Protein AF-H3ZJ73-F1 (afdb_monomer_lite)

Radius of gyration: 13.57 Å; chains: 1; bounding box: 31×25×42 Å

Structure (mmCIF, N/CA/C/O backbone):
data_AF-H3ZJ73-F1
#
_entry.id   AF-H3ZJ73-F1
#
loop_
_atom_site.group_PDB
_atom_site.id
_atom_site.type_symbol
_atom_site.label_atom_i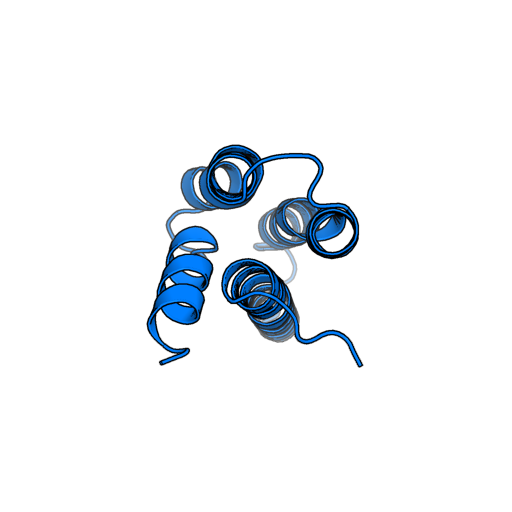d
_atom_site.label_alt_id
_atom_site.label_comp_id
_atom_site.label_asym_id
_atom_site.label_entity_id
_atom_site.label_seq_id
_atom_site.pdbx_PDB_ins_code
_atom_site.Cartn_x
_atom_site.Cartn_y
_atom_site.Cartn_z
_atom_site.occupancy
_atom_site.B_iso_or_equiv
_atom_site.auth_seq_id
_atom_site.auth_comp_id
_atom_site.auth_asym_id
_atom_site.auth_atom_id
_atom_site.pdbx_PDB_model_num
ATOM 1 N N . MET A 1 1 ? 0.640 2.224 26.859 1.00 48.12 1 MET A N 1
ATOM 2 C CA . MET A 1 1 ? 0.842 2.274 25.396 1.00 48.12 1 MET A CA 1
ATOM 3 C C . MET A 1 1 ? -0.518 2.076 24.769 1.00 48.12 1 MET A C 1
ATOM 5 O O . MET A 1 1 ? -1.172 1.108 25.135 1.00 48.12 1 MET A O 1
ATOM 9 N N . ASN A 1 2 ? -0.973 3.001 23.925 1.00 68.44 2 ASN A N 1
ATOM 10 C CA . ASN A 1 2 ? -2.216 2.795 23.186 1.00 68.44 2 ASN A CA 1
ATOM 11 C C . ASN A 1 2 ? -1.966 1.717 22.132 1.00 68.44 2 ASN A C 1
ATOM 13 O O . ASN A 1 2 ? -1.007 1.807 21.369 1.00 68.44 2 ASN A O 1
ATOM 17 N N . GLN A 1 3 ? -2.792 0.678 22.150 1.00 84.31 3 GLN A N 1
ATOM 18 C CA . GLN A 1 3 ? -2.772 -0.374 21.146 1.00 84.31 3 GLN A CA 1
ATOM 19 C C . GLN A 1 3 ? -3.321 0.197 19.833 1.00 84.31 3 GLN A C 1
ATOM 21 O O . GLN A 1 3 ? -4.336 0.894 19.848 1.00 84.31 3 GLN A O 1
ATOM 26 N N . LEU A 1 4 ? -2.638 -0.069 18.718 1.00 89.75 4 LEU A N 1
ATOM 27 C CA . LEU A 1 4 ? -3.117 0.311 17.388 1.00 89.75 4 LEU A CA 1
ATOM 28 C C . LEU A 1 4 ? -4.409 -0.444 17.060 1.00 89.75 4 LEU A C 1
ATOM 30 O O . LEU A 1 4 ? -4.582 -1.600 17.455 1.00 89.75 4 LEU A O 1
ATOM 34 N N . SER A 1 5 ? -5.298 0.191 16.300 1.00 93.38 5 SER A N 1
ATOM 35 C CA . SER A 1 5 ? -6.453 -0.493 15.727 1.00 93.38 5 SER A CA 1
ATOM 36 C C . SER A 1 5 ? -6.011 -1.558 14.712 1.00 93.38 5 SER A C 1
ATOM 38 O O . SER A 1 5 ? -4.873 -1.554 14.221 1.00 93.38 5 SER A O 1
ATOM 40 N N . LYS A 1 6 ? -6.924 -2.476 14.364 1.00 94.00 6 LYS A N 1
ATOM 41 C CA . LYS A 1 6 ? -6.670 -3.468 13.306 1.00 94.00 6 LYS A CA 1
ATOM 42 C C . LYS A 1 6 ? -6.379 -2.793 11.966 1.00 94.00 6 LYS A C 1
ATOM 44 O O . LYS A 1 6 ? -5.465 -3.207 11.265 1.00 94.00 6 LYS A O 1
ATOM 49 N N . GLU A 1 7 ? -7.103 -1.723 11.649 1.00 96.06 7 GLU A N 1
ATOM 50 C CA . GLU A 1 7 ? -6.907 -0.962 10.413 1.00 96.06 7 GLU A CA 1
ATOM 51 C C . GLU A 1 7 ? -5.541 -0.271 10.390 1.00 96.06 7 GLU A C 1
ATOM 53 O O . GLU A 1 7 ? -4.808 -0.404 9.415 1.00 96.06 7 GLU A O 1
ATOM 58 N N . GLN A 1 8 ? -5.153 0.395 11.484 1.00 96.00 8 GLN A N 1
ATOM 59 C CA . GLN A 1 8 ? -3.831 1.019 11.605 1.00 96.00 8 GLN A CA 1
ATOM 60 C C . GLN A 1 8 ? -2.715 -0.018 11.439 1.00 96.00 8 GLN A C 1
ATOM 62 O O . GLN A 1 8 ? -1.755 0.214 10.709 1.00 96.00 8 GLN A O 1
ATOM 67 N N . SER A 1 9 ? -2.864 -1.184 12.071 1.00 95.88 9 SER A N 1
ATOM 68 C CA . SER A 1 9 ? -1.916 -2.294 11.929 1.00 95.88 9 SER A CA 1
ATOM 69 C C . SER A 1 9 ? -1.840 -2.805 10.485 1.00 95.88 9 SER A C 1
ATOM 71 O O . SER A 1 9 ? -0.743 -3.025 9.977 1.00 95.88 9 SER A O 1
ATOM 73 N N . ALA A 1 10 ? -2.977 -2.929 9.797 1.00 97.12 10 ALA A N 1
ATOM 74 C CA . ALA A 1 10 ? -3.026 -3.357 8.400 1.00 97.12 10 ALA A CA 1
ATOM 75 C C . ALA A 1 10 ? -2.327 -2.361 7.458 1.00 97.12 10 ALA A C 1
ATOM 77 O O . ALA A 1 10 ? -1.559 -2.771 6.590 1.00 97.12 10 ALA A O 1
ATOM 78 N N . HIS A 1 11 ? -2.505 -1.054 7.666 1.00 97.88 11 HIS A N 1
ATOM 79 C CA . HIS A 1 11 ? -1.777 -0.021 6.921 1.00 97.88 11 HIS A CA 1
ATOM 80 C C . HIS A 1 11 ? -0.256 -0.101 7.123 1.00 97.88 11 HIS A C 1
ATOM 82 O O . HIS A 1 11 ? 0.509 0.029 6.167 1.00 97.88 11 HIS A O 1
ATOM 88 N N . LEU A 1 12 ? 0.203 -0.361 8.350 1.00 97.44 12 LEU A N 1
ATOM 89 C CA . LEU A 1 12 ? 1.632 -0.550 8.614 1.00 97.44 12 LEU A CA 1
ATOM 90 C C . LEU A 1 12 ? 2.186 -1.822 7.954 1.00 97.44 12 LEU A C 1
ATOM 92 O O . LEU A 1 12 ? 3.333 -1.819 7.501 1.00 97.44 12 LEU A O 1
ATOM 96 N N . GLU A 1 13 ? 1.386 -2.886 7.843 1.00 97.75 13 GLU A N 1
ATOM 97 C CA . GLU A 1 13 ? 1.792 -4.097 7.121 1.00 97.75 13 GLU A CA 1
ATOM 98 C C . GLU A 1 13 ? 1.932 -3.838 5.612 1.00 97.75 13 GLU A C 1
ATOM 100 O O . GLU A 1 13 ? 2.884 -4.325 4.997 1.00 97.75 13 GLU A O 1
ATOM 105 N N . VAL A 1 14 ? 1.075 -2.994 5.021 1.00 98.31 14 VAL A N 1
ATOM 106 C CA . VAL A 1 14 ? 1.241 -2.527 3.630 1.00 98.31 14 VAL A CA 1
ATOM 107 C C . VAL A 1 14 ? 2.581 -1.813 3.450 1.00 98.31 14 VAL A C 1
ATOM 109 O O . VAL A 1 14 ? 3.344 -2.177 2.556 1.00 98.31 14 VAL A O 1
ATOM 112 N N . VAL A 1 15 ? 2.914 -0.855 4.324 1.00 98.38 15 VAL A N 1
ATOM 113 C CA . VAL A 1 15 ? 4.199 -0.127 4.279 1.00 98.38 15 VAL A CA 1
ATOM 114 C C . VAL A 1 15 ? 5.378 -1.097 4.346 1.00 98.38 15 VAL A C 1
ATOM 116 O O . VAL A 1 15 ? 6.280 -1.045 3.508 1.00 98.38 15 VAL A O 1
ATOM 119 N N . LYS A 1 16 ? 5.367 -2.018 5.315 1.00 97.94 16 LYS A N 1
ATOM 120 C CA . LYS A 1 16 ? 6.416 -3.032 5.479 1.00 97.94 16 LYS A CA 1
ATOM 121 C C . LYS A 1 16 ? 6.575 -3.888 4.222 1.00 97.94 16 LYS A C 1
ATOM 123 O O . LYS A 1 16 ? 7.698 -4.085 3.755 1.00 97.94 16 LYS A O 1
ATOM 128 N N . THR A 1 17 ? 5.472 -4.377 3.665 1.00 97.88 17 THR A N 1
ATOM 129 C CA . THR A 1 17 ? 5.487 -5.275 2.502 1.00 97.88 17 THR A CA 1
ATOM 130 C C . THR A 1 17 ? 5.968 -4.545 1.249 1.00 97.88 17 THR A C 1
ATOM 132 O O . THR A 1 17 ? 6.833 -5.054 0.534 1.00 97.88 17 THR A O 1
ATOM 135 N N . ALA A 1 18 ? 5.498 -3.316 1.028 1.00 97.81 18 ALA A N 1
ATOM 136 C CA . ALA A 1 18 ? 5.926 -2.458 -0.072 1.00 97.81 18 ALA A CA 1
ATOM 137 C C . ALA A 1 18 ? 7.427 -2.128 -0.006 1.00 97.81 18 ALA A C 1
ATOM 139 O O . ALA A 1 18 ? 8.124 -2.245 -1.013 1.00 97.81 18 ALA A O 1
ATOM 140 N N . ILE A 1 19 ? 7.963 -1.799 1.177 1.00 96.94 19 ILE A N 1
ATOM 141 C CA . ILE A 1 19 ? 9.404 -1.550 1.360 1.00 96.94 19 ILE A CA 1
ATOM 142 C C . ILE A 1 19 ? 10.227 -2.807 1.048 1.00 96.94 19 ILE A C 1
ATOM 144 O O . ILE A 1 19 ? 11.258 -2.722 0.378 1.00 96.94 19 ILE A O 1
ATOM 148 N N . LEU A 1 20 ? 9.789 -3.982 1.511 1.00 96.19 20 LEU A N 1
ATOM 149 C CA . LEU A 1 20 ? 10.480 -5.244 1.231 1.00 96.19 20 LEU A CA 1
ATOM 150 C C . LEU A 1 20 ? 10.450 -5.595 -0.259 1.00 96.19 20 LEU A C 1
ATOM 152 O O . LEU A 1 20 ? 11.477 -6.010 -0.801 1.00 96.19 20 LEU A O 1
ATOM 156 N N . TYR A 1 21 ? 9.309 -5.391 -0.919 1.00 94.56 21 TYR A N 1
ATOM 157 C CA . TYR A 1 21 ? 9.178 -5.549 -2.364 1.00 94.56 21 TYR A CA 1
ATOM 158 C C . TYR A 1 21 ? 10.138 -4.613 -3.104 1.00 94.56 21 TYR A C 1
ATOM 160 O O . TYR A 1 21 ? 10.963 -5.081 -3.886 1.00 94.56 21 TYR A O 1
ATOM 168 N N . ALA A 1 22 ? 10.110 -3.313 -2.788 1.00 93.25 22 ALA A N 1
ATOM 169 C CA . ALA A 1 22 ? 10.976 -2.322 -3.417 1.00 93.25 22 ALA A CA 1
ATOM 170 C C . ALA A 1 22 ? 12.458 -2.675 -3.255 1.00 93.25 22 ALA A C 1
ATOM 172 O O . ALA A 1 22 ? 13.220 -2.661 -4.221 1.00 93.25 22 ALA A O 1
ATOM 173 N N . ARG A 1 23 ? 12.858 -3.075 -2.044 1.00 91.56 23 ARG A N 1
ATOM 174 C CA . ARG A 1 23 ? 14.224 -3.515 -1.759 1.00 91.56 23 ARG A CA 1
ATOM 175 C C . ARG A 1 23 ? 14.628 -4.724 -2.608 1.00 91.56 23 ARG A C 1
ATOM 177 O O . ARG A 1 23 ? 15.736 -4.743 -3.131 1.00 91.56 23 ARG A O 1
ATOM 184 N N . ASN A 1 24 ? 13.763 -5.727 -2.748 1.00 89.88 24 ASN A N 1
ATOM 185 C CA . ASN A 1 24 ? 14.066 -6.923 -3.541 1.00 89.88 24 ASN A CA 1
ATOM 186 C C . ASN A 1 24 ? 14.192 -6.610 -5.036 1.00 89.88 24 ASN A C 1
ATOM 188 O O . ASN A 1 24 ? 15.062 -7.160 -5.707 1.00 89.88 24 ASN A O 1
ATOM 192 N N . GLU A 1 25 ? 13.356 -5.709 -5.547 1.00 87.56 25 GLU A N 1
ATOM 193 C CA . GLU A 1 25 ? 13.407 -5.285 -6.945 1.00 87.56 25 GLU A CA 1
ATOM 194 C C . GLU A 1 25 ? 14.654 -4.446 -7.254 1.00 87.56 25 GLU A C 1
ATOM 196 O O . GLU A 1 25 ? 15.242 -4.613 -8.320 1.00 87.56 25 GLU A O 1
ATOM 201 N N . LEU A 1 26 ? 15.144 -3.645 -6.299 1.00 83.38 26 LEU A N 1
ATOM 202 C CA . LEU A 1 26 ? 16.433 -2.951 -6.427 1.00 83.38 26 LEU A CA 1
ATOM 203 C C . LEU A 1 26 ? 17.628 -3.911 -6.547 1.00 83.38 26 LEU A C 1
ATOM 205 O O . LEU A 1 26 ? 18.614 -3.567 -7.187 1.00 83.38 26 LEU A O 1
ATOM 209 N N . TYR A 1 27 ? 17.562 -5.110 -5.958 1.00 78.56 27 TYR A N 1
ATOM 210 C CA . TYR A 1 27 ? 18.638 -6.107 -6.052 1.00 78.56 27 TYR A CA 1
ATOM 211 C C . TYR A 1 27 ? 18.590 -6.963 -7.329 1.00 78.56 27 TYR A C 1
ATOM 213 O O . TYR A 1 27 ? 19.552 -7.672 -7.617 1.00 78.56 27 TYR A O 1
ATOM 221 N N . ARG A 1 28 ? 17.504 -6.912 -8.110 1.00 75.19 28 ARG A N 1
ATOM 222 C CA . ARG A 1 28 ? 17.286 -7.729 -9.323 1.00 75.19 28 ARG A CA 1
ATOM 223 C C . ARG A 1 28 ? 17.771 -7.057 -10.620 1.00 75.19 28 ARG A C 1
ATOM 225 O O . ARG A 1 28 ? 17.233 -7.327 -11.685 1.00 75.19 28 ARG A O 1
ATOM 232 N N . VAL A 1 29 ? 18.766 -6.181 -10.505 1.00 56.06 29 VAL A N 1
ATOM 233 C CA . VAL A 1 29 ? 19.230 -5.200 -11.502 1.00 56.06 29 VAL A CA 1
ATOM 234 C C . VAL A 1 29 ? 19.340 -5.748 -12.939 1.00 56.06 29 VAL A C 1
ATOM 236 O O . VAL A 1 29 ? 20.340 -6.359 -13.297 1.00 56.06 29 VAL A O 1
ATOM 239 N N . ASP A 1 30 ? 18.337 -5.421 -13.761 1.00 61.53 30 ASP A N 1
ATOM 240 C CA . ASP A 1 30 ? 18.504 -4.973 -15.150 1.00 61.53 30 ASP A CA 1
ATOM 241 C C . ASP A 1 30 ? 18.174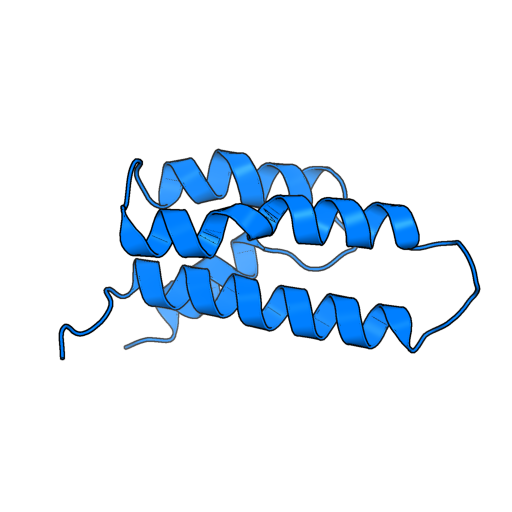 -3.469 -15.147 1.00 61.53 30 ASP A C 1
ATOM 243 O O . ASP A 1 30 ? 17.073 -3.060 -14.769 1.00 61.53 30 ASP A O 1
ATOM 247 N N . GLU A 1 31 ? 19.154 -2.638 -15.502 1.00 57.16 31 GLU A N 1
ATOM 248 C CA . GLU A 1 31 ? 19.408 -1.303 -14.928 1.00 57.16 31 GLU A CA 1
ATOM 249 C C . GLU A 1 31 ? 18.316 -0.220 -15.051 1.00 57.16 31 GLU A C 1
ATOM 251 O O . GLU A 1 31 ? 18.483 0.841 -14.461 1.00 57.16 31 GLU A O 1
ATOM 256 N N . ASN A 1 32 ? 17.192 -0.424 -15.746 1.00 58.59 32 ASN A N 1
ATOM 257 C CA . ASN A 1 32 ? 16.234 0.671 -15.985 1.00 58.59 32 ASN A CA 1
ATOM 258 C C . ASN A 1 32 ? 14.742 0.305 -15.991 1.00 58.59 32 ASN A C 1
ATOM 260 O O . ASN A 1 32 ? 13.905 1.203 -16.082 1.00 58.59 32 ASN A O 1
ATOM 264 N N . SER A 1 33 ? 14.352 -0.968 -15.891 1.00 66.88 33 SER A N 1
ATOM 265 C CA . SER A 1 33 ? 12.962 -1.342 -16.220 1.00 66.88 33 SER A CA 1
ATOM 266 C C . SER A 1 33 ? 11.925 -1.036 -15.129 1.00 66.88 33 SER A C 1
ATOM 268 O O . SER A 1 33 ? 10.737 -0.966 -15.437 1.00 66.88 33 SER A O 1
ATOM 270 N N . LYS A 1 34 ? 12.334 -0.822 -13.868 1.00 78.62 34 LYS A N 1
ATOM 271 C CA . LYS A 1 34 ? 11.391 -0.739 -12.728 1.00 78.62 34 LYS A CA 1
ATOM 272 C C . LYS A 1 34 ? 11.443 0.544 -11.902 1.00 78.62 34 LYS A C 1
ATOM 274 O O . LYS A 1 34 ? 10.648 0.682 -10.978 1.00 78.62 34 LYS A O 1
ATOM 279 N N . VAL A 1 35 ? 12.306 1.505 -12.242 1.00 84.88 35 VAL A N 1
ATOM 280 C CA . VAL A 1 35 ? 12.458 2.756 -11.468 1.00 84.88 35 VAL A CA 1
ATOM 281 C C . VAL A 1 35 ? 11.127 3.506 -11.333 1.00 84.88 35 VAL A C 1
ATOM 283 O O . VAL A 1 35 ? 10.794 3.953 -10.239 1.00 84.88 35 VAL A O 1
ATOM 286 N N . GLY A 1 36 ? 10.331 3.577 -12.406 1.00 89.31 36 GLY A N 1
ATOM 287 C CA . GLY A 1 36 ? 9.013 4.226 -12.377 1.00 89.31 36 GLY A CA 1
ATOM 288 C C . GLY A 1 36 ? 8.014 3.536 -11.441 1.00 89.31 36 GLY A C 1
ATOM 289 O O . GLY A 1 36 ? 7.363 4.205 -10.646 1.00 89.31 36 GLY A O 1
ATOM 290 N N . ILE A 1 37 ? 7.959 2.199 -11.468 1.00 93.31 37 ILE A N 1
ATOM 291 C CA . ILE A 1 37 ? 7.083 1.411 -10.584 1.00 93.31 37 ILE A CA 1
ATOM 292 C C . ILE A 1 37 ? 7.471 1.639 -9.121 1.00 93.31 37 ILE A C 1
ATOM 294 O O . ILE A 1 37 ? 6.606 1.823 -8.273 1.00 93.31 37 ILE A O 1
ATOM 298 N N . LEU A 1 38 ? 8.773 1.648 -8.819 1.00 93.94 38 LEU A N 1
ATOM 299 C CA . LEU A 1 38 ? 9.271 1.851 -7.458 1.00 93.94 38 LEU A CA 1
ATOM 300 C C . LEU A 1 38 ? 8.998 3.263 -6.934 1.00 93.94 38 LEU A C 1
ATOM 302 O O . LEU A 1 38 ? 8.637 3.410 -5.770 1.00 93.94 38 LEU A O 1
ATOM 306 N N . ALA A 1 39 ? 9.147 4.286 -7.777 1.00 93.56 39 ALA A N 1
ATOM 307 C CA . ALA A 1 39 ? 8.826 5.659 -7.401 1.00 93.56 39 ALA A CA 1
ATOM 308 C C . ALA A 1 39 ? 7.335 5.807 -7.062 1.00 93.56 39 ALA A C 1
ATOM 310 O O . ALA A 1 39 ? 7.001 6.312 -5.993 1.00 93.56 39 ALA A O 1
ATOM 311 N N . ASP A 1 40 ? 6.453 5.289 -7.919 1.00 96.31 40 ASP A N 1
ATOM 312 C CA . ASP A 1 40 ? 5.007 5.337 -7.688 1.00 96.31 40 ASP A CA 1
ATOM 313 C C . ASP A 1 40 ? 4.572 4.481 -6.488 1.00 96.31 40 ASP A C 1
ATOM 315 O O . ASP A 1 40 ? 3.645 4.848 -5.771 1.00 96.31 40 ASP A O 1
ATOM 319 N N . LEU A 1 41 ? 5.247 3.353 -6.236 1.00 97.44 41 LEU A N 1
ATOM 320 C CA . LEU A 1 41 ? 4.994 2.516 -5.061 1.00 97.44 41 LEU A CA 1
ATOM 321 C C . LEU A 1 41 ? 5.283 3.284 -3.771 1.00 97.44 41 LEU A C 1
ATOM 323 O O . LEU A 1 41 ? 4.481 3.253 -2.841 1.00 97.44 41 LEU A O 1
ATOM 327 N N . LEU A 1 42 ? 6.429 3.968 -3.710 1.00 96.56 42 LEU A N 1
ATOM 328 C CA . LEU A 1 42 ? 6.805 4.777 -2.552 1.00 96.56 42 LEU A CA 1
ATOM 329 C C . LEU A 1 42 ? 5.874 5.984 -2.389 1.00 96.56 42 LEU A C 1
ATOM 331 O O . LEU A 1 42 ? 5.512 6.309 -1.259 1.00 96.56 42 LEU A O 1
ATOM 335 N N . ASP A 1 43 ? 5.430 6.593 -3.490 1.00 96.75 43 ASP A N 1
ATOM 336 C CA . ASP A 1 43 ? 4.437 7.669 -3.460 1.00 96.75 43 ASP A CA 1
ATOM 337 C C . ASP A 1 43 ? 3.084 7.185 -2.908 1.00 96.75 43 ASP A C 1
ATOM 339 O O . ASP A 1 43 ? 2.494 7.839 -2.051 1.00 96.75 43 ASP A O 1
ATOM 343 N N . ALA A 1 44 ? 2.630 5.985 -3.273 1.00 97.44 44 ALA A N 1
ATOM 344 C CA . ALA A 1 44 ? 1.377 5.433 -2.756 1.00 97.44 44 ALA A CA 1
ATOM 345 C C . ALA A 1 44 ? 1.382 5.195 -1.231 1.00 97.44 44 ALA A C 1
ATOM 347 O O . ALA A 1 44 ? 0.322 5.212 -0.605 1.00 97.44 44 ALA A O 1
ATOM 348 N N . ILE A 1 45 ? 2.553 4.979 -0.614 1.00 97.94 45 ILE A N 1
ATOM 349 C CA . ILE A 1 45 ? 2.659 4.647 0.819 1.00 97.94 45 ILE A CA 1
ATOM 350 C C . ILE A 1 45 ? 3.238 5.768 1.697 1.00 97.94 45 ILE A C 1
ATOM 352 O O . ILE A 1 45 ? 3.167 5.663 2.923 1.00 97.94 45 ILE A O 1
ATOM 356 N N . HIS A 1 46 ? 3.814 6.838 1.131 1.00 96.69 46 HIS A N 1
ATOM 357 C CA . HIS A 1 46 ? 4.578 7.820 1.922 1.00 96.69 46 HIS A CA 1
ATOM 358 C C . HIS A 1 46 ? 3.736 8.554 2.974 1.00 96.69 46 HIS A C 1
ATOM 360 O O . HIS A 1 46 ? 4.246 8.889 4.041 1.00 96.69 46 HIS A O 1
ATOM 366 N N . ASN A 1 47 ? 2.442 8.752 2.700 1.00 95.81 47 ASN A N 1
ATOM 367 C CA . ASN A 1 47 ? 1.502 9.401 3.618 1.00 95.81 47 ASN A CA 1
ATOM 368 C C . ASN A 1 47 ? 0.895 8.438 4.647 1.00 95.81 47 ASN A C 1
ATOM 370 O O . ASN A 1 47 ? 0.141 8.866 5.519 1.00 95.81 47 ASN A O 1
ATOM 374 N N . THR A 1 48 ? 1.177 7.134 4.555 1.00 97.31 48 THR A N 1
ATOM 375 C CA . THR A 1 48 ? 0.554 6.134 5.432 1.00 97.31 48 THR A CA 1
ATOM 376 C C . THR A 1 48 ? 0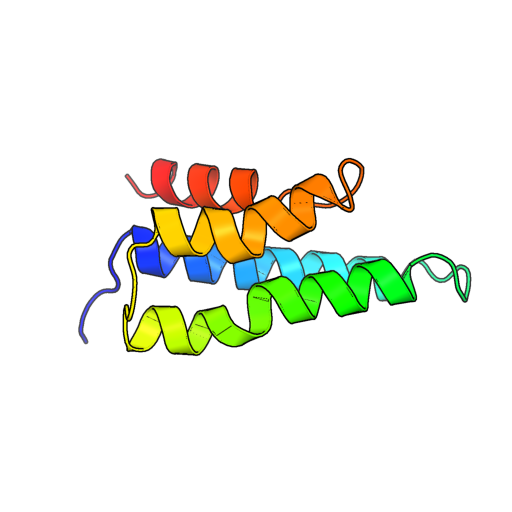.910 6.341 6.912 1.00 97.31 48 THR A C 1
ATOM 378 O O . THR A 1 48 ? 0.007 6.219 7.736 1.00 97.31 48 THR A O 1
ATOM 381 N N . PRO A 1 49 ? 2.147 6.714 7.302 1.00 96.44 49 PRO A N 1
ATOM 382 C CA . PRO A 1 49 ? 2.457 7.016 8.701 1.00 96.44 49 PRO A CA 1
ATOM 383 C C . PRO A 1 49 ? 1.626 8.170 9.279 1.00 96.44 49 PRO A C 1
ATOM 385 O O . PRO A 1 49 ? 1.089 8.045 10.378 1.00 96.44 49 PRO A O 1
ATOM 388 N N . GLU A 1 50 ? 1.471 9.267 8.532 1.00 96.44 50 GLU A N 1
ATOM 389 C CA . GLU A 1 50 ? 0.653 10.406 8.965 1.00 96.44 50 GLU A CA 1
ATOM 390 C C . GLU A 1 50 ? -0.832 10.035 9.036 1.00 96.44 50 GLU A C 1
ATOM 392 O O . GLU A 1 50 ? -1.529 10.416 9.979 1.00 96.44 50 GLU A O 1
ATOM 397 N N . PHE A 1 51 ? -1.314 9.249 8.071 1.00 96.50 51 PHE A N 1
ATOM 398 C CA . PH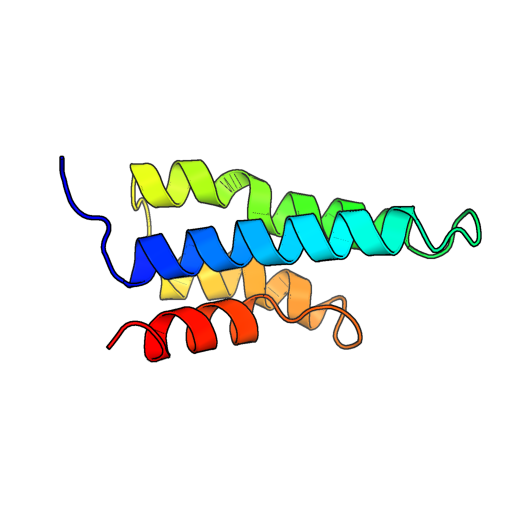E A 1 51 ? -2.665 8.705 8.111 1.00 96.50 51 PHE A CA 1
ATOM 399 C C . PHE A 1 51 ? -2.891 7.841 9.357 1.00 96.50 51 PHE A C 1
ATOM 401 O O . PHE A 1 51 ? -3.874 8.047 10.059 1.00 96.50 51 PHE A O 1
ATOM 408 N N . VAL A 1 52 ? -1.968 6.933 9.686 1.00 96.25 52 VAL A N 1
ATOM 409 C CA . VAL A 1 52 ? -2.061 6.086 10.886 1.00 96.25 52 VAL A CA 1
ATOM 410 C C . VAL A 1 52 ? -2.092 6.926 12.164 1.00 96.25 52 VAL A C 1
ATOM 412 O O . VAL A 1 52 ? -2.821 6.582 13.092 1.00 96.25 52 VAL A O 1
ATOM 415 N N . GLU A 1 53 ? -1.337 8.024 12.227 1.00 95.31 53 GLU A N 1
ATOM 416 C CA . GLU A 1 53 ? -1.318 8.914 13.392 1.00 95.31 53 GLU A CA 1
ATOM 417 C C . GLU A 1 53 ? -2.622 9.712 13.547 1.00 95.31 53 GLU A C 1
ATOM 419 O O . GLU A 1 53 ? -3.149 9.824 14.656 1.00 95.31 53 GLU A O 1
ATOM 424 N N . LYS A 1 54 ? -3.142 10.278 12.451 1.00 94.19 54 LYS A N 1
ATOM 425 C CA . LYS A 1 54 ? -4.207 11.295 12.499 1.00 94.19 54 LYS A CA 1
ATOM 426 C C . LYS A 1 54 ? -5.589 10.792 12.091 1.00 94.19 54 LYS A C 1
ATOM 428 O O . LYS A 1 54 ? -6.573 11.429 12.456 1.00 94.19 54 LYS A O 1
ATOM 433 N N . MET A 1 55 ? -5.668 9.700 11.330 1.00 92.12 55 MET A N 1
ATOM 434 C CA . MET A 1 55 ? -6.897 9.128 10.758 1.00 92.12 55 MET A CA 1
ATOM 435 C C . MET A 1 55 ? -7.803 10.205 10.138 1.00 92.12 55 MET A C 1
ATOM 437 O O . MET A 1 55 ? -8.988 10.309 10.447 1.00 92.12 55 MET A O 1
ATOM 441 N N . PHE A 1 56 ? -7.225 11.066 9.295 1.00 92.44 56 PHE A N 1
ATOM 442 C CA . PHE A 1 56 ? -7.911 12.242 8.741 1.00 92.44 56 PHE A CA 1
ATOM 443 C C . PHE A 1 56 ? -9.008 11.901 7.713 1.00 92.44 56 PHE A C 1
ATOM 445 O O . PHE A 1 56 ? -9.771 12.782 7.322 1.00 92.44 56 PHE A O 1
ATOM 452 N N . CYS A 1 57 ? -9.095 10.641 7.284 1.00 93.75 57 CYS A N 1
ATOM 453 C CA . CYS A 1 57 ? -10.193 10.078 6.503 1.00 93.75 57 CYS A CA 1
ATOM 454 C C . CYS A 1 57 ? -10.462 8.627 6.941 1.00 93.75 57 CYS A C 1
ATOM 456 O O . CYS A 1 57 ? -9.805 8.106 7.845 1.00 93.75 57 CYS A O 1
ATOM 458 N N . SER A 1 58 ? -11.451 7.970 6.331 1.00 96.75 58 SER A N 1
ATOM 459 C CA . SER A 1 58 ? -11.703 6.550 6.607 1.00 96.75 58 SER A CA 1
ATOM 460 C C . SER A 1 58 ? -10.649 5.649 5.954 1.00 96.75 58 SER A C 1
ATOM 462 O O . SER A 1 58 ? -10.119 5.970 4.891 1.00 96.75 58 SER A O 1
ATOM 464 N N . SER A 1 59 ? -10.377 4.485 6.548 1.00 96.75 59 SER A N 1
ATOM 465 C CA . SER A 1 59 ? -9.423 3.515 5.992 1.00 96.75 59 SER A CA 1
ATOM 466 C C . SER A 1 59 ? -9.813 3.054 4.583 1.00 96.75 59 SER A C 1
ATOM 468 O O . SER A 1 59 ? -8.959 2.959 3.707 1.00 96.75 59 SER A O 1
ATOM 470 N N . SER A 1 60 ? -11.106 2.844 4.317 1.00 96.56 60 SER A N 1
ATOM 471 C CA . SER A 1 60 ? -11.595 2.491 2.978 1.00 96.56 60 SER A CA 1
ATOM 472 C C . SER A 1 60 ? -11.365 3.607 1.956 1.00 96.56 60 SER A C 1
ATOM 474 O O . SER A 1 60 ? -10.960 3.334 0.830 1.00 96.56 60 SER A O 1
ATOM 476 N N . GLU A 1 61 ? -11.573 4.866 2.345 1.00 97.44 61 GLU A N 1
ATOM 477 C CA . GLU A 1 61 ? -11.278 6.022 1.498 1.00 97.44 61 GLU A CA 1
ATOM 478 C C . GLU A 1 61 ? -9.779 6.130 1.201 1.00 97.44 61 GLU A C 1
ATOM 480 O O . GLU A 1 61 ? -9.399 6.294 0.042 1.00 97.44 61 GLU A O 1
ATOM 485 N N . TYR A 1 62 ? -8.923 5.952 2.210 1.00 97.75 62 TYR A N 1
ATOM 486 C CA . TYR A 1 62 ? -7.473 5.945 2.026 1.00 97.75 62 TYR A CA 1
ATOM 487 C C . TYR A 1 62 ? -7.021 4.836 1.061 1.00 97.75 62 TYR A C 1
ATOM 489 O O . TYR A 1 62 ? -6.267 5.095 0.121 1.00 97.75 62 TYR A O 1
ATOM 497 N N . VAL A 1 63 ? -7.517 3.607 1.254 1.00 98.06 63 VAL A N 1
ATOM 498 C CA . VAL A 1 63 ? -7.222 2.458 0.382 1.00 98.06 63 VAL A CA 1
ATOM 499 C C . VAL A 1 63 ? -7.633 2.750 -1.063 1.00 98.06 63 VAL A C 1
ATOM 501 O O . VAL A 1 63 ? -6.837 2.531 -1.975 1.00 98.06 63 VAL A O 1
ATOM 504 N N . ASN A 1 64 ? -8.833 3.291 -1.283 1.00 97.00 64 ASN A N 1
ATOM 505 C CA . ASN A 1 64 ? -9.327 3.597 -2.628 1.00 97.00 64 ASN A CA 1
ATOM 506 C C . ASN A 1 64 ? -8.514 4.709 -3.315 1.00 97.00 64 ASN A C 1
ATOM 508 O O . ASN A 1 64 ? -8.251 4.636 -4.513 1.00 97.00 64 ASN A O 1
ATOM 512 N N . ILE A 1 65 ? -8.104 5.746 -2.578 1.00 95.75 65 ILE A N 1
ATOM 513 C CA . ILE A 1 65 ? -7.361 6.875 -3.157 1.00 95.75 65 ILE A CA 1
ATOM 514 C C . ILE A 1 65 ? -5.927 6.470 -3.502 1.00 95.75 65 ILE A C 1
ATOM 516 O O . ILE A 1 65 ? -5.466 6.755 -4.608 1.00 95.75 65 ILE A O 1
ATOM 520 N N . TYR A 1 66 ? -5.220 5.815 -2.581 1.00 97.06 66 TYR A N 1
ATOM 521 C CA . TYR A 1 66 ? -3.778 5.605 -2.711 1.00 97.06 66 TYR A CA 1
ATOM 522 C C . TYR A 1 66 ? -3.424 4.204 -3.214 1.00 97.06 66 TYR A C 1
ATOM 524 O O . TYR A 1 66 ? -2.691 4.063 -4.193 1.00 97.06 66 TYR A O 1
ATOM 532 N N . TYR A 1 67 ? -3.960 3.159 -2.582 1.00 98.19 67 TYR A N 1
ATOM 533 C CA . TYR A 1 67 ? -3.569 1.779 -2.883 1.00 98.19 67 TYR A CA 1
ATOM 534 C C . TYR A 1 67 ? -4.207 1.281 -4.177 1.00 98.19 67 TYR A C 1
ATOM 536 O O . TYR A 1 67 ? -3.519 0.739 -5.037 1.00 98.19 67 TYR A O 1
ATOM 544 N N . GLU A 1 68 ? -5.505 1.520 -4.363 1.00 98.12 68 GLU A N 1
ATOM 545 C CA . GLU A 1 68 ? -6.210 1.093 -5.574 1.00 98.12 68 GLU A CA 1
ATOM 546 C C . GLU A 1 68 ? -5.696 1.828 -6.823 1.00 98.12 68 GLU A C 1
ATOM 548 O O . GLU A 1 68 ? -5.603 1.235 -7.899 1.00 98.12 68 GLU A O 1
ATOM 553 N N . SER A 1 69 ? -5.311 3.102 -6.690 1.00 97.12 69 SER A N 1
ATOM 554 C CA . SER A 1 69 ? -4.695 3.874 -7.779 1.00 97.12 69 SER A CA 1
ATOM 555 C C . SER A 1 69 ? -3.369 3.267 -8.242 1.00 97.12 69 SER A C 1
ATOM 557 O O . SER A 1 69 ? -3.133 3.167 -9.448 1.00 97.12 69 SER A O 1
ATOM 559 N N . PHE A 1 70 ? -2.523 2.825 -7.305 1.00 97.88 70 PHE A N 1
ATOM 560 C CA . PHE A 1 70 ? -1.281 2.122 -7.627 1.00 97.88 70 PHE A CA 1
ATOM 561 C C . PHE A 1 70 ? -1.558 0.758 -8.275 1.00 97.88 70 PHE A C 1
ATOM 563 O O . PHE A 1 70 ? -1.061 0.492 -9.371 1.00 97.88 70 PHE A O 1
ATOM 570 N N . ASP A 1 71 ? -2.408 -0.066 -7.652 1.00 98.31 71 ASP A N 1
ATOM 571 C CA . ASP A 1 71 ? -2.734 -1.418 -8.127 1.00 98.31 71 ASP A CA 1
ATOM 572 C C . ASP A 1 71 ? -3.327 -1.393 -9.551 1.00 98.31 71 ASP A C 1
ATOM 574 O O . ASP A 1 71 ? -2.982 -2.226 -10.388 1.00 98.31 71 ASP A O 1
ATOM 578 N N . LYS A 1 72 ? -4.168 -0.397 -9.876 1.00 97.88 72 LYS A N 1
ATOM 579 C CA . LYS A 1 72 ? -4.713 -0.204 -11.234 1.00 97.88 72 LYS A CA 1
ATOM 580 C C . LYS A 1 72 ? -3.647 0.167 -12.262 1.00 97.88 72 LYS A C 1
ATOM 582 O O . LYS A 1 72 ? -3.766 -0.221 -13.423 1.00 97.88 72 LYS A O 1
ATOM 587 N N . LYS A 1 73 ? -2.640 0.949 -11.866 1.00 96.94 73 LYS A N 1
ATOM 588 C CA . LYS A 1 73 ? -1.554 1.378 -12.757 1.00 96.94 73 LYS A CA 1
ATOM 589 C C . LYS A 1 73 ? -0.574 0.2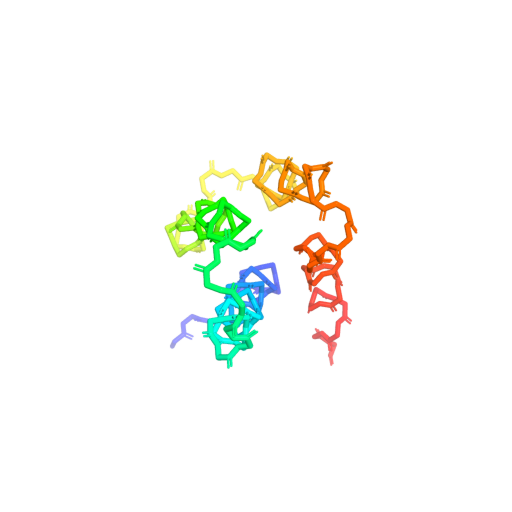35 -13.036 1.00 96.94 73 LYS A C 1
ATOM 591 O O . LYS A 1 73 ? -0.050 0.155 -14.146 1.00 96.94 73 LYS A O 1
ATOM 596 N N . TYR A 1 74 ? -0.360 -0.650 -12.060 1.00 95.81 74 TYR A N 1
ATOM 597 C CA . TYR A 1 74 ? 0.620 -1.740 -12.122 1.00 95.81 74 TYR A CA 1
ATOM 598 C C . TYR A 1 74 ? 0.034 -3.097 -11.687 1.00 95.81 74 TYR A C 1
ATOM 600 O O . TYR A 1 74 ? 0.463 -3.647 -10.667 1.00 95.81 74 TYR A O 1
ATOM 608 N N . PRO A 1 75 ? -0.893 -3.677 -12.475 1.00 95.38 75 PRO A N 1
ATOM 609 C CA . PRO A 1 75 ? -1.617 -4.896 -12.101 1.00 95.38 75 PRO A CA 1
ATOM 610 C C . PRO A 1 75 ? -0.720 -6.135 -11.956 1.00 95.38 75 PRO A C 1
ATOM 612 O O . PRO A 1 75 ? -1.063 -7.049 -11.214 1.00 95.38 75 PRO A O 1
ATOM 615 N N . ASP A 1 76 ? 0.436 -6.157 -12.627 1.00 93.06 76 ASP A N 1
ATOM 616 C CA . ASP A 1 76 ? 1.405 -7.262 -12.567 1.00 93.06 76 ASP A CA 1
ATOM 617 C C . ASP A 1 76 ? 2.467 -7.081 -11.460 1.00 93.06 76 ASP A C 1
ATOM 619 O O . ASP A 1 76 ? 3.455 -7.819 -11.409 1.00 93.06 76 ASP A O 1
ATOM 623 N N . SER A 1 77 ? 2.311 -6.071 -10.595 1.00 93.44 77 SER A N 1
ATOM 624 C CA . SER A 1 77 ? 3.206 -5.816 -9.460 1.00 93.44 77 SER A CA 1
ATOM 625 C C . SER A 1 77 ? 2.605 -6.302 -8.129 1.00 93.44 77 SER A C 1
ATOM 627 O O . SER A 1 77 ? 1.677 -7.108 -8.104 1.00 93.44 77 SER A O 1
ATOM 629 N N . ILE A 1 78 ? 3.160 -5.859 -6.999 1.00 96.06 78 ILE A N 1
ATOM 630 C CA . ILE A 1 78 ? 2.549 -6.077 -5.684 1.00 96.06 78 ILE A CA 1
ATOM 631 C C . ILE A 1 78 ? 1.148 -5.441 -5.626 1.00 96.06 78 ILE A C 1
ATOM 633 O O . ILE A 1 78 ? 0.963 -4.329 -6.105 1.00 96.06 78 ILE A O 1
ATOM 637 N N . SER A 1 79 ? 0.180 -6.117 -4.992 1.00 98.19 79 SER A N 1
ATOM 638 C CA . SER A 1 79 ? -1.137 -5.532 -4.703 1.00 98.19 79 SER A CA 1
ATOM 639 C C . SER A 1 79 ? -1.191 -4.985 -3.278 1.00 98.19 79 SER A C 1
ATOM 641 O O . SER A 1 79 ? -1.204 -5.745 -2.301 1.00 98.19 79 SER A O 1
ATOM 643 N N . LEU A 1 80 ? -1.253 -3.661 -3.153 1.00 98.50 80 LEU A N 1
ATOM 644 C CA . LEU A 1 80 ? -1.377 -2.962 -1.876 1.00 98.50 80 LEU A CA 1
ATOM 645 C C . LEU A 1 80 ? -2.757 -3.189 -1.248 1.00 98.50 80 LEU A C 1
ATOM 647 O O . LEU A 1 80 ? -2.856 -3.388 -0.037 1.00 98.50 80 LEU A O 1
ATOM 651 N N . VAL A 1 81 ? -3.813 -3.241 -2.068 1.00 98.38 81 VAL A N 1
ATOM 652 C CA . VAL A 1 81 ? -5.185 -3.499 -1.603 1.00 98.38 81 VAL A CA 1
ATOM 653 C C . VAL A 1 81 ? -5.306 -4.908 -1.024 1.00 98.38 81 VAL A C 1
ATOM 655 O O . VAL A 1 81 ? -5.836 -5.087 0.074 1.00 98.38 81 VAL A O 1
ATOM 658 N N . SER A 1 82 ? -4.778 -5.914 -1.728 1.00 98.00 82 SER A N 1
ATOM 659 C CA . SER A 1 82 ? -4.799 -7.299 -1.242 1.00 98.00 82 SER A CA 1
ATOM 660 C C . SER A 1 82 ? -3.999 -7.441 0.049 1.00 98.00 82 SER A C 1
ATOM 662 O O . SER A 1 82 ? -4.482 -8.058 0.995 1.00 98.00 82 SER A O 1
ATOM 664 N N . THR A 1 83 ? -2.822 -6.809 0.117 1.00 98.12 83 THR A N 1
ATOM 665 C CA . THR A 1 83 ? -1.977 -6.800 1.322 1.00 98.12 83 THR A CA 1
ATOM 666 C C . THR A 1 83 ? -2.728 -6.212 2.522 1.00 98.12 83 THR A C 1
ATOM 668 O O . THR A 1 83 ? -2.723 -6.801 3.602 1.00 98.12 83 THR A O 1
ATOM 671 N N . TYR A 1 84 ? -3.433 -5.090 2.333 1.00 98.25 84 TYR A N 1
ATOM 672 C CA . TYR A 1 84 ? -4.245 -4.468 3.380 1.00 98.25 84 TYR A CA 1
ATOM 673 C C . TYR A 1 84 ? -5.332 -5.412 3.909 1.00 98.25 84 TYR A C 1
ATOM 675 O O . TYR A 1 84 ? -5.414 -5.653 5.113 1.00 98.25 84 TYR A O 1
ATOM 683 N N . TYR A 1 85 ? -6.160 -5.976 3.023 1.00 97.50 85 TYR A N 1
ATOM 684 C CA . TYR A 1 85 ? -7.276 -6.824 3.451 1.00 97.50 85 TYR A CA 1
ATOM 685 C C . TYR A 1 85 ? -6.819 -8.176 4.007 1.00 97.50 85 TYR A C 1
ATOM 687 O O . TYR A 1 85 ? -7.480 -8.711 4.896 1.00 97.50 85 TYR A O 1
ATOM 695 N N . GLN A 1 86 ? -5.693 -8.723 3.546 1.00 96.69 86 GLN A N 1
ATOM 696 C CA . GLN A 1 86 ? -5.077 -9.894 4.177 1.00 96.69 86 GLN A CA 1
ATOM 697 C C . GLN A 1 86 ? -4.678 -9.573 5.620 1.00 96.69 86 GLN A C 1
ATOM 699 O O . GLN A 1 86 ? -5.156 -10.228 6.545 1.00 96.69 86 GLN A O 1
ATOM 704 N N . ALA A 1 87 ? -3.923 -8.493 5.837 1.00 96.06 87 ALA A N 1
ATOM 705 C CA . ALA A 1 87 ? -3.499 -8.080 7.173 1.00 96.06 87 ALA A CA 1
ATOM 706 C C . ALA A 1 87 ? -4.678 -7.722 8.101 1.00 96.06 87 ALA A C 1
ATOM 708 O O . ALA A 1 87 ? -4.634 -7.981 9.308 1.00 96.06 87 ALA A O 1
ATOM 709 N N . LEU A 1 88 ? -5.754 -7.150 7.553 1.00 95.56 88 LEU A N 1
ATOM 710 C CA . LEU A 1 88 ? -6.967 -6.834 8.309 1.00 95.56 88 LEU A CA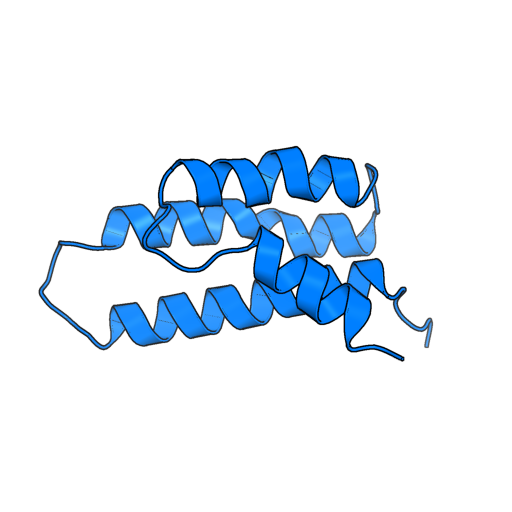 1
ATOM 711 C C . LEU A 1 88 ? -7.675 -8.102 8.821 1.00 95.56 88 LEU A C 1
ATOM 713 O O . LEU A 1 88 ? -8.223 -8.094 9.926 1.00 95.56 88 LEU A O 1
ATOM 717 N N . ASN A 1 89 ? -7.636 -9.184 8.038 1.00 92.06 89 ASN A N 1
ATOM 718 C CA . ASN A 1 89 ? -8.323 -10.444 8.325 1.00 92.06 89 ASN A CA 1
ATOM 719 C C . ASN A 1 89 ? -7.466 -11.459 9.107 1.00 92.06 89 ASN A C 1
ATOM 721 O O . ASN A 1 89 ? -8.030 -12.308 9.792 1.00 92.06 89 ASN A O 1
ATOM 725 N N . GLU A 1 90 ? -6.133 -11.382 9.037 1.00 80.31 90 GLU A N 1
ATOM 726 C CA . GLU A 1 90 ? -5.214 -12.297 9.740 1.00 80.31 90 GLU A CA 1
ATOM 727 C C . GLU A 1 90 ? -5.028 -11.965 11.234 1.00 80.31 90 GLU A C 1
ATOM 729 O O . GLU A 1 90 ? -4.637 -12.829 12.015 1.00 80.31 90 GLU A O 1
ATOM 734 N N . ASN A 1 91 ? -5.358 -10.744 11.666 1.00 56.28 91 ASN A N 1
ATOM 735 C CA . ASN A 1 91 ? -5.280 -10.322 13.071 1.00 56.28 91 ASN A CA 1
ATOM 736 C C . ASN A 1 91 ? -6.539 -10.723 13.879 1.00 56.28 91 ASN A C 1
ATOM 738 O O . ASN A 1 91 ? -7.267 -9.846 14.369 1.00 56.28 91 ASN A O 1
ATOM 742 N N . ILE A 1 92 ? -6.829 -12.027 13.994 1.00 45.25 92 ILE A N 1
ATOM 743 C CA . ILE A 1 92 ? -7.830 -12.592 14.930 1.00 45.25 92 ILE A CA 1
ATOM 744 C C . ILE A 1 92 ? -7.139 -13.106 16.190 1.00 45.25 92 ILE A C 1
ATOM 746 O O . ILE A 1 92 ? -6.249 -13.973 16.066 1.00 45.25 92 ILE A O 1
#

Organism: NCBI:txid1129374

Foldseek 3Di:
DDDFDLLLQLLVQLVVVLVVQLVVVVVVDPPDDCPVLNVLSCVLNVCSVVCSVPVPDPSVVSCVPRQVVSCVVCVPGDRSNVSSVVSSPVPD

Sequence (92 aa):
MNQLSKEQSAHLEVVKTAILYARNELYRVDENSKVGILADLLDAIHNTPEFVEKMFCSSSEYVNIYYESFDKKYPDSISLVSTYYQALNENI

pLDDT: mean 91.02, std 12.16, range [45.25, 98.5]

Secondary structure (DSSP, 8-state):
-PPPPHHHHHHHHHHHHHHHHHHHHHHS--TTSSHHHHHHHHHHHTTHHHHHHH--S-HHHHIIIIIHHHHHH-TTS--HHHHHHHHHHH--